Protein AF-A0A952RG81-F1 (afdb_monomer_lite)

Sequence (142 aa):
MRHLLVLSIALAALGTACYDAVPPPIAPDPPSENPLVVAPSQDENPETPKVVRRLVGEARAQMTKNRAMIVELPDARGRERASAEAREIEDELDALTGRIEDANSDNLDEVMSRLQLLDTRIDLMHDRLRAATLRSTAVAKE

Radius of gyration: 34.04 Å; chains: 1; bounding box: 43×81×85 Å

Foldseek 3Di:
DDDDDDDDDDDDDDDDDDDDDDDPPDDPDDPPPPPPCPPPPLPPPPCLLVVLVVLLVVLVVLLVVLLVLLVLFPDPVSSVVLVVLSVVLVVLSVVLVVQSVVDDPVSSVVSVVSSVVSSVVSVVSVVVSVVRNVVVVVVVVD

Structure (mmCIF, N/CA/C/O backbone):
data_AF-A0A952RG81-F1
#
_entry.id   AF-A0A952RG81-F1
#
loop_
_atom_site.group_PDB
_atom_site.id
_atom_site.type_symbol
_atom_site.label_atom_id
_atom_site.label_alt_id
_atom_site.label_comp_id
_atom_site.label_asym_id
_atom_site.label_entity_id
_atom_site.label_seq_id
_atom_site.pdbx_PDB_ins_code
_atom_site.Cartn_x
_atom_site.Cartn_y
_atom_site.Cartn_z
_atom_site.occupancy
_atom_site.B_iso_or_equiv
_atom_site.auth_seq_id
_atom_site.auth_comp_id
_atom_site.auth_asym_id
_atom_site.auth_atom_id
_atom_site.pdbx_PDB_model_num
ATOM 1 N N . MET A 1 1 ? 7.917 -71.439 38.347 1.00 37.06 1 MET A N 1
ATOM 2 C CA . MET A 1 1 ? 8.573 -72.109 39.493 1.00 37.06 1 MET A CA 1
ATOM 3 C C . MET A 1 1 ? 9.867 -71.350 39.747 1.00 37.06 1 MET A C 1
ATOM 5 O O . MET A 1 1 ? 10.683 -71.306 38.848 1.00 37.06 1 MET A O 1
ATOM 9 N N . ARG A 1 2 ? 9.864 -70.404 40.691 1.00 40.28 2 ARG A N 1
ATOM 10 C CA . ARG A 1 2 ? 10.217 -70.564 42.117 1.00 40.28 2 ARG A CA 1
ATOM 11 C C . ARG A 1 2 ? 11.730 -70.742 42.310 1.00 40.28 2 ARG A C 1
ATOM 13 O O . ARG A 1 2 ? 12.289 -71.652 41.715 1.00 40.28 2 ARG A O 1
ATOM 20 N N . HIS A 1 3 ? 12.261 -69.937 43.242 1.00 36.44 3 HIS A N 1
ATOM 21 C CA . HIS A 1 3 ? 13.575 -70.007 43.905 1.00 36.44 3 HIS A CA 1
ATOM 22 C C . HIS A 1 3 ? 14.680 -69.180 43.238 1.00 36.44 3 HIS A C 1
ATOM 24 O O . HIS A 1 3 ? 14.828 -69.233 42.031 1.00 36.44 3 HIS A O 1
ATOM 30 N N . LEU A 1 4 ? 15.503 -68.389 43.925 1.00 39.44 4 LEU A N 1
ATOM 31 C CA . LEU A 1 4 ? 15.792 -68.110 45.344 1.00 39.44 4 LEU A CA 1
ATOM 32 C C . LEU A 1 4 ? 16.692 -66.835 45.273 1.00 39.44 4 LEU A C 1
ATOM 34 O O . LEU A 1 4 ? 17.418 -66.681 44.298 1.00 39.44 4 LEU A O 1
ATOM 38 N N . LEU A 1 5 ? 16.520 -65.811 46.124 1.00 40.72 5 LEU A N 1
ATOM 39 C CA . LEU A 1 5 ? 17.305 -65.633 47.369 1.00 40.72 5 LEU A CA 1
ATOM 40 C C . LEU A 1 5 ? 18.791 -65.369 47.017 1.00 40.72 5 LEU A C 1
ATOM 42 O O . LEU A 1 5 ? 19.397 -66.180 46.342 1.00 40.72 5 LEU A O 1
ATOM 46 N N . VAL A 1 6 ? 19.515 -64.334 47.429 1.00 42.94 6 VAL A N 1
ATOM 47 C CA . VAL A 1 6 ? 19.423 -63.311 48.479 1.00 42.94 6 VAL A CA 1
ATOM 48 C C . VAL A 1 6 ? 20.792 -62.611 48.448 1.00 42.94 6 VAL A C 1
ATOM 50 O O . VAL A 1 6 ? 21.750 -63.265 48.052 1.00 42.94 6 VAL A O 1
ATOM 53 N N . LEU A 1 7 ? 20.888 -61.351 48.881 1.00 40.34 7 LEU A N 1
ATOM 54 C CA . LEU A 1 7 ? 22.050 -60.669 49.508 1.00 40.34 7 LEU A CA 1
ATOM 55 C C . LEU A 1 7 ? 21.935 -59.173 49.144 1.00 40.34 7 LEU A C 1
ATOM 57 O O . LEU A 1 7 ? 21.795 -58.847 47.978 1.00 40.34 7 LEU A O 1
ATOM 61 N N . SER A 1 8 ? 21.992 -58.185 50.028 1.00 40.41 8 SER A N 1
ATOM 62 C CA . SER A 1 8 ? 22.377 -58.167 51.433 1.00 40.41 8 SER A CA 1
ATOM 63 C C . SER A 1 8 ? 21.737 -56.940 52.065 1.00 40.41 8 SER A C 1
ATOM 65 O O . SER A 1 8 ? 21.738 -55.853 51.489 1.00 40.41 8 SER A O 1
ATOM 67 N N . ILE A 1 9 ? 21.202 -57.144 53.256 1.00 44.91 9 ILE A N 1
ATOM 68 C CA . ILE A 1 9 ? 20.689 -56.113 54.145 1.00 44.91 9 ILE A CA 1
ATOM 69 C C . ILE A 1 9 ? 21.861 -55.379 54.814 1.00 44.91 9 ILE A C 1
ATOM 71 O O . ILE A 1 9 ? 22.864 -55.995 55.161 1.00 44.91 9 ILE A O 1
ATOM 75 N N . ALA A 1 10 ? 21.610 -54.094 55.070 1.00 39.72 10 ALA A N 1
ATOM 76 C CA . ALA A 1 10 ? 22.187 -53.231 56.099 1.00 39.72 10 ALA A CA 1
ATOM 77 C C . ALA A 1 10 ? 23.578 -52.627 55.868 1.00 39.72 10 ALA A C 1
ATOM 79 O O . ALA A 1 10 ? 24.608 -53.251 56.091 1.00 39.72 10 ALA A O 1
ATOM 80 N N . LEU A 1 11 ? 23.569 -51.304 55.701 1.00 39.25 11 LEU A N 1
ATOM 81 C CA . LEU A 1 11 ? 24.192 -50.460 56.713 1.00 39.25 11 LEU A CA 1
ATOM 82 C C . LEU A 1 11 ? 23.211 -49.339 57.082 1.00 39.25 11 LEU A C 1
ATOM 84 O O . LEU A 1 11 ? 22.887 -48.482 56.264 1.00 39.25 11 LEU A O 1
ATOM 88 N N . ALA A 1 12 ? 22.684 -49.410 58.300 1.00 43.66 12 ALA A N 1
ATOM 89 C CA . ALA A 1 12 ? 21.945 -48.335 58.940 1.00 43.66 12 ALA A CA 1
ATOM 90 C C . ALA A 1 12 ? 22.859 -47.648 59.962 1.00 43.66 12 ALA A C 1
ATOM 92 O O . ALA A 1 12 ? 23.777 -48.282 60.482 1.00 43.66 12 ALA A O 1
ATOM 93 N N . ALA A 1 13 ? 22.492 -46.408 60.294 1.00 42.03 13 ALA A N 1
ATOM 94 C CA . ALA A 1 13 ? 23.083 -45.503 61.285 1.00 42.03 13 ALA A CA 1
ATOM 95 C C . ALA A 1 13 ? 24.182 -44.591 60.698 1.00 42.03 13 ALA A C 1
ATOM 97 O O . ALA A 1 13 ? 25.070 -45.049 59.998 1.00 42.03 13 ALA A O 1
ATOM 98 N N . LEU A 1 14 ? 24.200 -43.276 60.903 1.00 42.97 14 LEU A N 1
ATOM 99 C CA . LEU A 1 14 ? 23.464 -42.397 61.804 1.00 42.97 14 LEU A CA 1
ATOM 100 C C . LEU A 1 14 ? 23.155 -41.089 61.062 1.00 42.97 14 LEU A C 1
ATOM 102 O O . LEU A 1 14 ? 24.022 -40.530 60.397 1.00 42.97 14 LEU A O 1
ATOM 106 N N . GLY A 1 15 ? 21.946 -40.575 61.247 1.00 40.62 15 GLY A N 1
ATOM 107 C CA . GLY A 1 15 ? 21.537 -39.256 60.771 1.00 40.62 15 GLY A CA 1
ATOM 108 C C . GLY A 1 15 ? 20.250 -38.819 61.457 1.00 40.62 15 GLY A C 1
ATOM 109 O O . GLY A 1 15 ? 19.244 -38.569 60.807 1.00 40.62 15 GLY A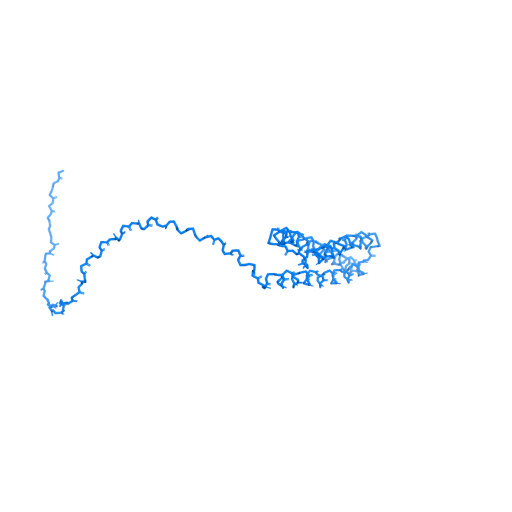 O 1
ATOM 110 N N . THR A 1 16 ? 20.248 -38.856 62.787 1.00 49.19 16 THR A N 1
ATOM 111 C CA . THR A 1 16 ? 19.179 -38.325 63.639 1.00 49.19 16 THR A CA 1
ATOM 112 C C . THR A 1 16 ? 19.283 -36.804 63.763 1.00 49.19 16 THR A C 1
ATOM 114 O O . THR A 1 16 ? 20.381 -36.300 63.987 1.00 49.19 16 THR A O 1
ATOM 117 N N . ALA A 1 17 ? 18.107 -36.158 63.751 1.00 44.75 17 ALA A N 1
ATOM 118 C CA . ALA A 1 17 ? 17.784 -34.724 63.864 1.00 44.75 17 ALA A CA 1
ATOM 119 C C . ALA A 1 17 ? 17.794 -33.984 62.506 1.00 44.75 17 ALA A C 1
ATOM 121 O O . ALA A 1 17 ? 18.826 -33.900 61.861 1.00 44.75 17 ALA A O 1
ATOM 122 N N . CYS A 1 18 ? 16.683 -33.472 61.965 1.00 45.78 18 CYS A N 1
ATOM 123 C CA . CYS A 1 18 ? 15.537 -32.836 62.615 1.00 45.78 18 CYS A CA 1
ATOM 124 C C . CYS A 1 18 ? 14.200 -33.286 62.000 1.00 45.78 18 CYS A C 1
ATOM 126 O O . CYS A 1 18 ? 13.989 -33.188 60.794 1.00 45.78 18 CYS A O 1
ATOM 128 N N . TYR A 1 19 ? 13.282 -33.734 62.852 1.00 49.53 19 TYR A N 1
ATOM 129 C CA . TYR A 1 19 ? 11.851 -33.610 62.597 1.00 49.53 19 TYR A CA 1
ATOM 130 C C . TYR A 1 19 ? 11.479 -32.176 62.977 1.00 49.53 19 TYR A C 1
ATOM 132 O O . TYR A 1 19 ? 11.645 -31.830 64.141 1.00 49.53 19 TYR A O 1
ATOM 140 N N . ASP A 1 20 ? 10.992 -31.366 62.039 1.00 43.12 20 ASP A N 1
ATOM 141 C CA . ASP A 1 20 ? 10.072 -30.285 62.394 1.00 43.12 20 ASP A CA 1
ATOM 142 C C . ASP A 1 20 ? 9.205 -29.865 61.195 1.00 43.12 20 ASP A C 1
ATOM 144 O O . ASP A 1 20 ? 9.699 -29.450 60.150 1.00 43.12 20 ASP A O 1
ATOM 148 N N . ALA A 1 21 ? 7.893 -30.022 61.393 1.00 47.00 21 ALA A N 1
ATOM 149 C CA . ALA A 1 21 ? 6.768 -29.417 60.677 1.00 47.00 21 ALA A CA 1
ATOM 150 C C . ALA A 1 21 ? 6.636 -29.616 59.148 1.00 47.00 21 ALA A C 1
ATOM 152 O O . ALA A 1 21 ? 6.814 -28.687 58.363 1.00 47.00 21 ALA A O 1
ATOM 153 N N . VAL A 1 22 ? 6.126 -30.780 58.723 1.00 55.41 22 VAL A N 1
ATOM 154 C CA . VAL A 1 22 ? 5.291 -30.831 57.506 1.00 55.41 22 VAL A CA 1
ATOM 155 C C . VAL A 1 22 ? 3.859 -30.472 57.933 1.00 55.41 22 VAL A C 1
ATOM 157 O O . VAL A 1 22 ? 3.308 -31.184 58.778 1.00 55.41 22 VAL A O 1
ATOM 160 N N . PRO A 1 23 ? 3.247 -29.380 57.432 1.00 61.50 23 PRO A N 1
ATOM 161 C CA . PRO A 1 23 ? 1.852 -29.075 57.735 1.00 61.50 23 PRO A CA 1
ATOM 162 C C . PRO A 1 23 ? 0.942 -30.197 57.205 1.00 61.50 23 PRO A C 1
ATOM 164 O O . PRO A 1 23 ? 1.292 -30.845 56.213 1.00 61.50 23 PRO A O 1
ATOM 167 N N . PRO A 1 24 ? -0.212 -30.463 57.846 1.00 67.44 24 PRO A N 1
ATOM 168 C CA . PRO A 1 24 ? -1.137 -31.475 57.356 1.00 67.44 24 PRO A CA 1
ATOM 169 C C . PRO A 1 24 ? -1.529 -31.169 55.901 1.00 67.44 24 PRO A C 1
ATOM 171 O O . PRO A 1 24 ? -1.616 -29.994 55.532 1.00 67.44 24 PRO A O 1
ATOM 174 N N . PRO A 1 25 ? -1.757 -32.200 55.066 1.00 60.88 25 PRO A N 1
ATOM 175 C CA . PRO A 1 25 ? -2.169 -32.000 53.687 1.00 60.88 25 PRO A CA 1
ATOM 176 C C . PRO A 1 25 ? -3.460 -31.182 53.673 1.00 60.88 25 PRO A C 1
ATOM 178 O O . PRO A 1 25 ? -4.484 -31.605 54.211 1.00 60.88 25 PRO A O 1
ATOM 181 N N . ILE A 1 26 ? -3.387 -29.991 53.084 1.00 64.19 26 ILE A N 1
ATOM 182 C CA . ILE A 1 26 ? -4.551 -29.155 52.816 1.00 64.19 26 ILE A CA 1
ATOM 183 C C . ILE A 1 26 ? -5.414 -29.962 51.847 1.00 64.19 26 ILE A C 1
ATOM 185 O O . ILE A 1 26 ? -4.962 -30.312 50.754 1.00 64.19 26 ILE A O 1
ATOM 189 N N . ALA A 1 27 ? -6.621 -30.333 52.277 1.00 62.25 27 ALA A N 1
ATOM 190 C CA . ALA A 1 27 ? -7.603 -30.908 51.372 1.00 62.25 27 ALA A CA 1
ATOM 191 C C . ALA A 1 27 ? -7.799 -29.916 50.214 1.00 62.25 27 ALA A C 1
ATOM 193 O O . ALA A 1 27 ? -7.919 -28.722 50.489 1.00 62.25 27 ALA A O 1
ATOM 194 N N . PRO A 1 28 ? -7.787 -30.358 48.944 1.00 63.25 28 PRO A N 1
ATOM 195 C CA . PRO A 1 28 ? -8.077 -29.454 47.843 1.00 63.25 28 PRO A CA 1
ATOM 196 C C . PRO A 1 28 ? -9.446 -28.827 48.101 1.00 63.25 28 PRO A C 1
ATOM 198 O O . PRO A 1 28 ? -10.412 -29.550 48.361 1.00 63.25 28 PRO A O 1
ATOM 201 N N . ASP A 1 29 ? -9.504 -27.495 48.084 1.00 59.59 29 ASP A N 1
ATOM 202 C CA . ASP A 1 29 ? -10.762 -26.772 48.224 1.00 59.59 29 ASP A CA 1
ATOM 203 C C . ASP A 1 29 ? -11.778 -27.321 47.210 1.00 59.59 29 ASP A C 1
ATOM 205 O O . ASP A 1 29 ? -11.394 -27.671 46.082 1.00 59.59 29 ASP A O 1
ATOM 209 N N . PRO A 1 30 ? -13.069 -27.433 47.580 1.00 64.31 30 PRO A N 1
ATOM 210 C CA . PRO A 1 30 ? -14.091 -27.797 46.614 1.00 64.31 30 PRO A CA 1
ATOM 211 C C . PRO A 1 30 ? -14.009 -26.818 45.437 1.00 64.31 30 PRO A C 1
ATOM 213 O O . PRO A 1 30 ? -13.766 -25.627 45.661 1.00 64.31 30 PRO A O 1
ATOM 216 N N . PRO A 1 31 ? -14.181 -27.288 44.189 1.00 59.34 31 PRO A N 1
ATOM 217 C CA . PRO A 1 31 ? -14.131 -26.408 43.035 1.00 59.34 31 PRO A CA 1
ATOM 218 C C . PRO A 1 31 ? -15.144 -25.286 43.256 1.00 59.34 31 PRO A C 1
ATOM 220 O O . PRO A 1 31 ? -16.345 -25.527 43.339 1.00 59.34 31 PRO A O 1
ATOM 223 N N . SER A 1 32 ? -14.638 -24.064 43.412 1.00 53.22 32 SER A N 1
ATOM 224 C CA . SER A 1 32 ? -15.452 -22.857 43.435 1.00 53.22 32 SER A CA 1
ATOM 225 C C . SER A 1 32 ? -16.263 -22.840 42.141 1.00 53.22 32 SER A C 1
ATOM 227 O O . SER A 1 32 ? -15.704 -22.600 41.072 1.00 53.22 32 SER A O 1
ATOM 229 N N . GLU A 1 33 ? -17.572 -23.083 42.234 1.00 54.75 33 GLU A N 1
ATOM 230 C CA . GLU A 1 33 ? -18.564 -22.930 41.157 1.00 54.75 33 GLU A CA 1
ATOM 231 C C . GLU A 1 33 ? -18.786 -21.453 40.787 1.00 54.75 33 GLU A C 1
ATOM 233 O O . GLU A 1 33 ? -19.897 -21.008 40.521 1.00 54.75 33 GLU A O 1
ATOM 238 N N . ASN A 1 34 ? -17.720 -20.664 40.752 1.00 58.56 34 ASN A N 1
ATOM 239 C CA . ASN A 1 34 ? -17.750 -19.380 40.090 1.00 58.56 34 ASN A CA 1
ATOM 240 C C . ASN A 1 34 ? -17.080 -19.594 38.741 1.00 58.56 34 ASN A C 1
ATOM 242 O O . ASN A 1 34 ? -15.851 -19.726 38.701 1.00 58.56 34 ASN A O 1
ATOM 246 N N . PRO A 1 35 ? -17.842 -19.676 37.635 1.00 55.53 35 PRO A N 1
ATOM 247 C CA . PRO A 1 35 ? -17.216 -19.591 36.337 1.00 55.53 35 PRO A CA 1
ATOM 248 C C . PRO A 1 35 ? -16.417 -18.288 36.336 1.00 55.53 35 PRO A C 1
ATOM 250 O O . PRO A 1 35 ? -16.963 -17.217 36.609 1.00 55.53 35 PRO A O 1
ATOM 253 N N . LEU A 1 36 ? -15.116 -18.384 36.055 1.00 54.56 36 LEU A N 1
ATOM 254 C CA . LEU A 1 36 ? -14.320 -17.266 35.563 1.00 54.56 36 LEU A CA 1
ATOM 255 C C . LEU A 1 36 ? -14.921 -16.861 34.210 1.00 54.56 36 LEU A C 1
ATOM 257 O O . LEU A 1 36 ? -14.339 -17.070 33.151 1.00 54.56 36 LEU A O 1
ATOM 261 N N . VAL A 1 37 ? -16.120 -16.281 34.243 1.00 52.62 37 VAL A N 1
ATOM 262 C CA . VAL A 1 37 ? -16.579 -15.355 33.227 1.00 52.62 37 VAL A CA 1
ATOM 263 C C . VAL A 1 37 ? -15.736 -14.116 33.474 1.00 52.62 37 VAL A C 1
ATOM 265 O O . VAL A 1 37 ? -16.167 -13.140 34.082 1.00 52.62 37 VAL A O 1
ATOM 268 N N . VAL A 1 38 ? -14.479 -14.181 33.034 1.00 54.06 38 VAL A N 1
ATOM 269 C CA . VAL A 1 38 ? -13.783 -12.979 32.608 1.00 54.06 38 VAL A CA 1
ATOM 270 C C . VAL A 1 38 ? -14.584 -12.536 31.394 1.00 54.06 38 VAL A C 1
ATOM 272 O O . VAL A 1 38 ? -14.329 -12.966 30.271 1.00 54.06 38 VAL A O 1
ATOM 275 N N . ALA A 1 39 ? -15.649 -11.770 31.638 1.00 52.06 39 ALA A N 1
ATOM 276 C CA . ALA A 1 39 ? -16.233 -10.970 30.584 1.00 52.06 39 ALA A CA 1
ATOM 277 C C . ALA A 1 39 ? -15.050 -10.203 29.980 1.00 52.06 39 ALA A C 1
ATOM 279 O O . ALA A 1 39 ? -14.272 -9.638 30.761 1.00 52.06 39 ALA A O 1
ATOM 280 N N . PRO A 1 40 ? -14.831 -10.240 28.653 1.00 54.16 40 PRO A N 1
ATOM 281 C CA . PRO A 1 40 ? -13.830 -9.370 28.069 1.00 54.16 40 PRO A CA 1
ATOM 282 C C . PRO A 1 40 ? -14.186 -7.971 28.556 1.00 54.16 40 PRO A C 1
ATOM 284 O O . PRO A 1 40 ? -15.315 -7.516 28.359 1.00 54.16 40 PRO A O 1
ATOM 287 N N . SER A 1 41 ? -13.276 -7.347 29.300 1.00 53.03 41 SER A N 1
ATOM 288 C CA . SER A 1 41 ? -13.414 -5.955 29.681 1.00 53.03 41 SER A CA 1
ATOM 289 C C . SER A 1 41 ? -13.543 -5.198 28.368 1.00 53.03 41 SER A C 1
ATOM 291 O O . SER A 1 41 ? -12.549 -5.021 27.665 1.00 53.03 41 SER A O 1
ATOM 293 N N . GLN A 1 42 ? -14.768 -4.803 28.015 1.00 55.28 42 GLN A N 1
ATOM 294 C CA . GLN A 1 42 ? -15.080 -3.888 26.916 1.00 55.28 42 GLN A CA 1
ATOM 295 C C . GLN A 1 42 ? -14.599 -2.469 27.258 1.00 55.28 42 GLN A C 1
ATOM 297 O O . GLN A 1 42 ? -15.233 -1.483 26.898 1.00 55.28 42 GLN A O 1
ATOM 302 N N . ASP A 1 43 ? -13.488 -2.362 27.986 1.00 48.19 43 ASP A N 1
ATOM 303 C CA . ASP A 1 43 ? -12.772 -1.116 28.117 1.00 48.19 43 ASP A CA 1
ATOM 304 C C . ASP A 1 43 ? -12.143 -0.881 26.754 1.00 48.19 43 ASP A C 1
ATOM 306 O O . ASP A 1 43 ? -11.118 -1.470 26.399 1.00 48.19 43 ASP A O 1
ATOM 310 N N . GLU A 1 44 ? -12.836 -0.064 25.966 1.00 56.72 44 GLU A N 1
ATOM 311 C CA . GLU A 1 44 ? -12.322 0.638 24.805 1.00 56.72 44 GLU A CA 1
ATOM 312 C C . GLU A 1 44 ? -10.954 1.206 25.181 1.00 56.72 44 GLU A C 1
ATOM 314 O O . GLU A 1 44 ? -10.839 2.269 25.788 1.00 56.72 44 GLU A O 1
ATOM 319 N N . ASN A 1 45 ? -9.896 0.443 24.904 1.00 59.31 45 ASN A N 1
ATOM 320 C CA . ASN A 1 45 ? -8.554 0.858 25.249 1.00 59.3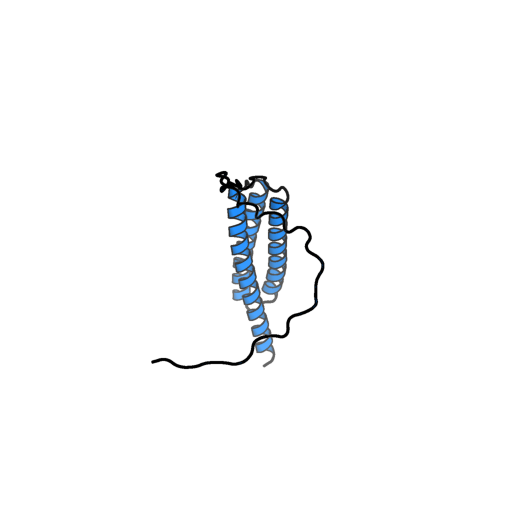1 45 ASN A CA 1
ATOM 321 C C . ASN A 1 45 ? -8.285 2.149 24.460 1.00 59.31 45 ASN A C 1
ATOM 323 O O . ASN A 1 45 ? -8.241 2.101 23.224 1.00 59.31 45 ASN A O 1
ATOM 327 N N . PRO A 1 46 ? -8.099 3.302 25.129 1.00 61.09 46 PRO A N 1
ATOM 328 C CA . PRO A 1 46 ? -7.951 4.588 24.450 1.00 61.09 46 PRO A CA 1
ATOM 329 C C . PRO A 1 46 ? -6.695 4.638 23.563 1.00 61.09 46 PRO A C 1
ATOM 331 O O . PRO A 1 46 ? -6.540 5.538 22.732 1.00 61.09 46 PRO A O 1
ATOM 334 N N . GLU A 1 47 ? -5.792 3.664 23.712 1.00 70.75 47 GLU A N 1
ATOM 335 C CA . GLU A 1 47 ? -4.606 3.495 22.879 1.00 70.75 47 GLU A CA 1
ATOM 336 C C . GLU A 1 47 ? -4.894 2.782 21.551 1.00 70.75 47 GLU A C 1
ATOM 338 O O . GLU A 1 47 ? -4.157 2.994 20.585 1.00 70.75 47 GLU A O 1
ATOM 343 N N . THR A 1 48 ? -5.970 1.997 21.439 1.00 70.44 48 THR A N 1
ATOM 344 C CA . THR A 1 48 ? -6.269 1.214 20.231 1.00 70.44 48 THR A CA 1
ATOM 345 C C . THR A 1 48 ? -6.410 2.102 18.986 1.00 70.44 48 THR A C 1
ATOM 347 O O . THR A 1 48 ? -5.671 1.875 18.024 1.00 70.44 48 THR A O 1
ATOM 350 N N . PRO A 1 49 ? -7.193 3.202 18.989 1.00 80.25 49 PRO A N 1
ATOM 351 C CA . PRO A 1 49 ? -7.254 4.111 17.840 1.00 80.25 49 PRO A CA 1
ATOM 352 C C . PRO A 1 49 ? -5.905 4.768 17.500 1.00 80.25 49 PRO A C 1
ATOM 354 O O . PRO A 1 49 ? -5.644 5.115 16.349 1.00 80.25 49 PRO A O 1
ATOM 357 N N . LYS A 1 50 ? -5.005 4.961 18.477 1.00 85.12 50 LYS A N 1
ATOM 358 C CA . LYS A 1 50 ? -3.653 5.494 18.215 1.00 85.12 50 LYS A CA 1
ATOM 359 C C . LYS A 1 50 ? -2.776 4.472 17.498 1.00 85.12 50 LYS A C 1
ATOM 361 O O . LYS A 1 50 ? -2.069 4.849 16.565 1.00 85.12 50 LYS A O 1
ATOM 366 N N . VAL A 1 51 ? -2.840 3.203 17.901 1.00 88.56 51 VAL A N 1
ATOM 367 C CA . VAL A 1 51 ? -2.099 2.116 17.248 1.00 88.56 51 VAL A CA 1
ATOM 368 C C . VAL A 1 51 ? -2.565 1.947 15.805 1.00 88.56 51 VAL A C 1
ATOM 370 O O . VAL A 1 51 ? -1.725 1.932 14.909 1.00 88.56 51 VAL A O 1
ATOM 373 N N . VAL A 1 52 ? -3.877 1.921 15.549 1.00 88.94 52 VAL A N 1
ATOM 374 C CA . VAL A 1 52 ? -4.388 1.792 14.173 1.00 88.94 52 VAL A CA 1
ATOM 375 C C . VAL A 1 52 ? -3.944 2.971 13.301 1.00 88.94 52 VAL A C 1
ATOM 377 O O . VAL A 1 52 ? -3.435 2.763 12.201 1.00 88.94 52 VAL A O 1
ATOM 380 N N . ARG A 1 53 ? -4.024 4.212 13.807 1.00 89.56 53 ARG A N 1
ATOM 381 C CA . ARG A 1 53 ? -3.503 5.398 13.094 1.00 89.56 53 ARG A CA 1
ATOM 382 C C . ARG A 1 53 ? -2.021 5.276 12.763 1.00 89.56 53 ARG A C 1
ATOM 384 O O . ARG A 1 53 ? -1.602 5.649 11.669 1.00 89.56 53 ARG A O 1
ATOM 391 N N . ARG A 1 54 ? -1.225 4.757 13.700 1.00 92.44 54 ARG A N 1
ATOM 392 C CA . ARG A 1 54 ? 0.199 4.514 13.474 1.00 92.44 54 ARG A CA 1
ATOM 393 C C . ARG A 1 54 ? 0.415 3.501 12.350 1.00 92.44 54 ARG A C 1
ATOM 395 O O . ARG A 1 54 ? 1.206 3.788 11.459 1.00 92.44 54 ARG A O 1
ATOM 402 N N . LEU A 1 55 ? -0.295 2.374 12.364 1.00 94.06 55 LEU A N 1
ATOM 403 C CA . LEU A 1 55 ? -0.176 1.336 11.335 1.00 94.06 55 LEU A CA 1
ATOM 404 C C . LEU A 1 55 ? -0.575 1.858 9.945 1.00 94.06 55 LEU A C 1
ATOM 406 O O . LEU A 1 55 ? 0.135 1.627 8.971 1.00 94.06 55 LEU A O 1
ATOM 410 N N . VAL A 1 56 ? -1.647 2.651 9.849 1.00 93.56 56 VAL A N 1
ATOM 411 C CA . VAL A 1 56 ? -2.007 3.340 8.595 1.00 93.56 56 VAL A CA 1
ATOM 412 C C . VAL A 1 56 ? -0.895 4.297 8.147 1.00 93.56 56 VAL A C 1
ATOM 414 O O . VAL A 1 56 ? -0.567 4.365 6.961 1.00 93.56 56 VAL A O 1
ATOM 417 N N . GLY A 1 57 ? -0.275 5.020 9.084 1.00 93.12 57 GLY A N 1
ATOM 418 C CA . GLY A 1 57 ? 0.883 5.872 8.806 1.00 93.12 57 GLY A CA 1
ATOM 419 C C . GLY A 1 57 ? 2.089 5.095 8.266 1.00 93.12 57 GLY A C 1
ATOM 420 O O . GLY A 1 57 ? 2.735 5.544 7.318 1.00 93.12 57 GLY A O 1
ATOM 421 N N . GLU A 1 58 ? 2.369 3.917 8.823 1.00 95.81 58 GLU A N 1
ATOM 422 C CA . GLU A 1 58 ? 3.430 3.014 8.362 1.00 95.81 58 GLU A CA 1
ATOM 423 C C . GLU A 1 58 ? 3.136 2.489 6.943 1.00 95.81 58 GLU A C 1
ATOM 425 O O . GLU A 1 58 ? 3.994 2.609 6.061 1.00 95.81 58 GLU A O 1
ATOM 430 N N . ALA A 1 59 ? 1.902 2.050 6.674 1.00 95.31 59 ALA A N 1
ATOM 431 C CA . ALA A 1 59 ? 1.460 1.623 5.344 1.00 95.31 59 ALA A CA 1
ATOM 432 C C . ALA A 1 59 ? 1.603 2.744 4.293 1.00 95.31 59 ALA A C 1
ATOM 434 O O . ALA A 1 59 ? 2.133 2.529 3.198 1.00 95.31 59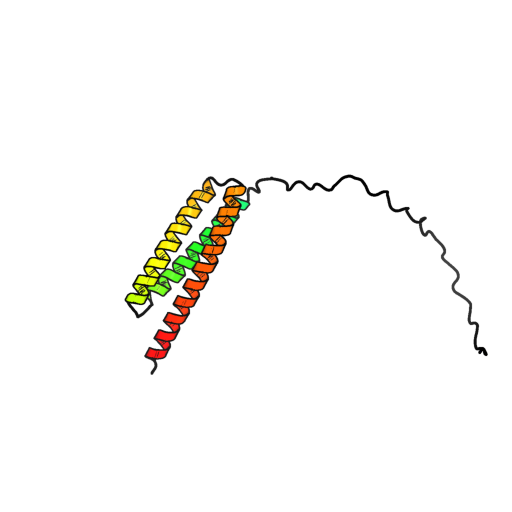 ALA A O 1
ATOM 435 N N . ARG A 1 60 ? 1.224 3.984 4.635 1.00 95.88 60 ARG A N 1
ATOM 436 C CA . ARG A 1 60 ? 1.417 5.163 3.764 1.00 95.88 60 ARG A CA 1
ATOM 437 C C . ARG A 1 60 ? 2.893 5.469 3.501 1.00 95.88 60 ARG A C 1
ATOM 439 O O . ARG A 1 60 ? 3.275 5.812 2.376 1.00 95.88 60 ARG A O 1
ATOM 446 N N . ALA A 1 61 ? 3.748 5.330 4.512 1.00 96.00 61 ALA A N 1
ATOM 447 C CA . ALA A 1 61 ? 5.187 5.505 4.342 1.00 96.00 61 ALA A CA 1
ATOM 448 C C . ALA A 1 61 ? 5.769 4.452 3.382 1.00 96.00 61 ALA A C 1
ATOM 450 O O . ALA A 1 61 ? 6.631 4.769 2.559 1.00 96.00 61 ALA A O 1
ATOM 451 N N . GLN A 1 62 ? 5.278 3.213 3.435 1.00 96.50 62 GLN A N 1
ATOM 452 C CA . GLN A 1 62 ? 5.670 2.163 2.498 1.00 96.50 62 GLN A CA 1
ATOM 453 C C . GLN A 1 62 ? 5.154 2.423 1.079 1.00 96.50 62 GLN A C 1
ATOM 455 O O . GLN A 1 62 ? 5.917 2.296 0.121 1.00 96.50 62 GLN A O 1
ATOM 460 N N . MET A 1 63 ? 3.919 2.905 0.933 1.00 97.44 63 MET A N 1
ATOM 461 C CA . MET A 1 63 ? 3.378 3.342 -0.358 1.00 97.44 63 MET A CA 1
ATOM 462 C C . MET A 1 63 ? 4.197 4.463 -0.997 1.00 97.44 63 MET A C 1
ATOM 464 O O . MET A 1 63 ? 4.472 4.423 -2.196 1.00 97.44 63 MET A O 1
ATOM 468 N N . THR A 1 64 ? 4.691 5.406 -0.194 1.00 96.75 64 THR A N 1
ATOM 469 C CA . THR A 1 64 ? 5.596 6.464 -0.672 1.00 96.75 64 THR A CA 1
ATOM 470 C C . THR A 1 64 ? 6.882 5.877 -1.268 1.00 96.75 64 THR A C 1
ATOM 472 O O . THR A 1 64 ? 7.322 6.299 -2.339 1.00 96.75 64 THR A O 1
ATOM 475 N N . LYS A 1 65 ? 7.465 4.857 -0.623 1.00 95.25 65 LYS A N 1
ATOM 476 C CA . LYS A 1 65 ? 8.639 4.141 -1.156 1.00 95.25 65 LYS A CA 1
ATOM 477 C C . LYS A 1 65 ? 8.299 3.404 -2.452 1.00 95.25 65 LYS A C 1
ATOM 479 O O . LYS A 1 65 ? 9.053 3.489 -3.419 1.00 95.25 65 LYS A O 1
ATOM 484 N N . ASN A 1 66 ? 7.154 2.727 -2.496 1.00 96.06 66 ASN A N 1
ATOM 485 C CA . ASN A 1 66 ? 6.705 2.009 -3.686 1.00 96.06 66 ASN A CA 1
ATOM 486 C C . ASN A 1 66 ? 6.468 2.959 -4.870 1.00 96.06 66 ASN A C 1
ATOM 488 O O . ASN A 1 66 ? 6.888 2.652 -5.983 1.00 96.06 66 ASN A O 1
ATOM 492 N N . ARG A 1 67 ? 5.899 4.149 -4.644 1.00 95.81 67 ARG A N 1
ATOM 493 C CA . ARG A 1 67 ? 5.763 5.188 -5.679 1.00 95.81 67 ARG A CA 1
ATOM 494 C C . ARG A 1 67 ? 7.099 5.611 -6.271 1.00 95.81 67 ARG A C 1
ATOM 496 O O . ARG A 1 67 ? 7.197 5.733 -7.489 1.00 95.81 67 ARG A O 1
ATOM 503 N N . ALA A 1 68 ? 8.121 5.798 -5.438 1.00 94.69 68 ALA A N 1
ATOM 504 C CA . ALA A 1 68 ? 9.460 6.092 -5.937 1.00 94.69 68 ALA A CA 1
ATOM 505 C C . ALA A 1 68 ? 9.961 4.961 -6.853 1.00 94.69 68 ALA A C 1
ATOM 507 O O . ALA A 1 68 ? 10.419 5.226 -7.958 1.00 94.69 68 ALA A O 1
ATOM 508 N N . MET A 1 69 ? 9.769 3.697 -6.463 1.00 94.38 69 MET A N 1
ATOM 509 C CA . MET A 1 69 ? 10.160 2.543 -7.287 1.00 94.38 69 MET A CA 1
ATOM 510 C C . MET A 1 69 ? 9.380 2.439 -8.604 1.00 94.38 69 MET A C 1
ATOM 512 O O . MET A 1 69 ? 9.942 1.998 -9.603 1.00 94.38 69 MET A O 1
ATOM 516 N N . ILE A 1 70 ? 8.106 2.847 -8.628 1.00 96.00 70 ILE A N 1
ATOM 517 C CA . ILE A 1 70 ? 7.294 2.880 -9.853 1.00 96.00 70 ILE A CA 1
ATOM 518 C C . ILE A 1 70 ? 7.907 3.837 -10.877 1.00 96.00 70 ILE A C 1
ATOM 520 O O . ILE A 1 70 ? 7.988 3.487 -12.052 1.00 96.00 70 ILE A O 1
ATOM 524 N N . VAL A 1 71 ? 8.358 5.021 -10.453 1.00 93.62 71 VAL A N 1
ATOM 525 C CA . VAL A 1 71 ? 8.978 6.009 -11.354 1.00 93.62 71 VAL A CA 1
ATOM 526 C C . VAL A 1 71 ? 10.247 5.449 -12.007 1.00 93.62 71 VAL A C 1
ATOM 528 O O . VAL A 1 71 ? 10.469 5.682 -13.193 1.00 93.62 71 VAL A O 1
ATOM 531 N N . GLU A 1 72 ? 11.010 4.639 -11.271 1.00 91.81 72 GLU A N 1
ATOM 532 C CA . GLU A 1 72 ? 12.255 4.012 -11.736 1.00 91.81 72 GLU A CA 1
ATOM 533 C C . GLU A 1 72 ? 12.049 2.806 -12.673 1.00 91.81 72 GLU A C 1
ATOM 535 O O . GLU A 1 72 ? 13.017 2.255 -13.204 1.00 91.81 72 GLU A O 1
ATOM 540 N N . LEU A 1 73 ? 10.813 2.342 -12.894 1.00 91.75 73 LEU A N 1
ATOM 541 C CA . LEU A 1 73 ? 10.581 1.231 -13.819 1.00 91.75 73 LEU A CA 1
ATOM 542 C C . LEU A 1 73 ? 10.855 1.666 -15.270 1.00 91.75 73 LEU A C 1
ATOM 544 O O . LEU A 1 73 ? 10.331 2.692 -15.705 1.00 91.75 73 LEU A O 1
ATOM 548 N N . PRO A 1 74 ? 11.562 0.860 -16.081 1.00 88.06 74 PRO A N 1
ATOM 549 C CA . PRO A 1 74 ? 11.867 1.200 -17.477 1.00 88.06 74 PRO A CA 1
ATOM 550 C C . PRO A 1 74 ? 10.633 1.126 -18.394 1.00 88.06 74 PRO A C 1
ATOM 552 O O . PRO A 1 74 ? 10.455 1.958 -19.286 1.00 88.06 74 PRO A O 1
ATOM 555 N N . ASP A 1 75 ? 9.759 0.141 -18.168 1.00 90.88 75 ASP A N 1
ATOM 556 C CA . ASP A 1 75 ? 8.607 -0.160 -19.017 1.00 90.88 75 ASP A CA 1
ATOM 557 C C . ASP A 1 75 ? 7.435 0.783 -18.717 1.00 90.88 75 ASP A C 1
ATOM 559 O O . ASP A 1 75 ? 6.885 0.780 -17.615 1.00 90.88 75 ASP A O 1
ATOM 563 N N . ALA A 1 76 ? 7.013 1.555 -19.721 1.00 92.50 76 ALA A N 1
ATOM 564 C CA . ALA A 1 76 ? 5.913 2.509 -19.603 1.00 92.50 76 ALA A CA 1
ATOM 565 C C . ALA A 1 76 ? 4.574 1.842 -19.252 1.00 92.50 76 ALA A C 1
ATOM 567 O O . ALA A 1 76 ? 3.823 2.378 -18.439 1.00 92.50 76 ALA A O 1
ATOM 568 N N . ARG A 1 77 ? 4.292 0.656 -19.807 1.00 92.88 77 ARG A N 1
ATOM 569 C CA . ARG A 1 77 ? 3.053 -0.079 -19.500 1.00 92.88 77 ARG A CA 1
ATOM 570 C C . ARG A 1 77 ? 3.085 -0.660 -18.090 1.00 92.88 77 ARG A C 1
ATOM 572 O O . ARG A 1 77 ? 2.066 -0.694 -17.404 1.00 92.88 77 ARG A O 1
ATOM 579 N N . GLY A 1 78 ? 4.249 -1.128 -17.644 1.00 92.50 78 GLY A N 1
ATOM 580 C CA . GLY A 1 78 ? 4.501 -1.523 -16.261 1.00 92.50 78 GLY A CA 1
ATOM 581 C C . GLY A 1 78 ? 4.285 -0.367 -15.285 1.00 92.50 78 GLY A C 1
ATOM 582 O O . GLY A 1 78 ? 3.574 -0.546 -14.298 1.00 92.50 78 GLY A O 1
ATOM 583 N N . ARG A 1 79 ? 4.812 0.826 -15.599 1.00 95.62 79 ARG A N 1
ATOM 584 C CA . ARG A 1 79 ? 4.599 2.049 -14.807 1.00 95.62 79 ARG A CA 1
ATOM 585 C C . ARG A 1 79 ? 3.133 2.418 -14.680 1.00 95.62 79 ARG A C 1
ATOM 587 O O . ARG A 1 79 ? 2.682 2.704 -13.577 1.00 95.62 79 ARG A O 1
ATOM 594 N N . GLU A 1 80 ? 2.397 2.416 -15.786 1.00 96.38 80 GLU A N 1
ATOM 595 C CA . GLU A 1 80 ? 0.976 2.765 -15.793 1.00 96.38 80 GLU A CA 1
ATOM 596 C C . GLU A 1 80 ? 0.159 1.809 -14.919 1.00 96.38 80 GLU A C 1
ATOM 598 O O . GLU A 1 80 ? -0.573 2.259 -14.039 1.00 96.38 80 GLU A O 1
ATOM 603 N N . ARG A 1 81 ? 0.353 0.493 -15.085 1.00 95.19 81 ARG A N 1
ATOM 604 C CA . ARG A 1 81 ? -0.335 -0.519 -14.270 1.00 95.19 81 ARG A CA 1
ATOM 605 C C . ARG A 1 81 ? 0.005 -0.401 -12.788 1.00 95.19 81 ARG A C 1
ATOM 607 O O . ARG A 1 81 ? -0.901 -0.412 -11.963 1.00 95.19 81 ARG A O 1
ATOM 614 N N . ALA A 1 82 ? 1.285 -0.252 -12.453 1.00 96.06 82 ALA A N 1
ATOM 615 C CA . ALA A 1 82 ? 1.700 -0.105 -11.062 1.00 96.06 82 ALA A CA 1
ATOM 616 C C . ALA A 1 82 ? 1.202 1.215 -10.449 1.00 96.06 82 ALA A C 1
ATOM 618 O O . ALA A 1 82 ? 0.842 1.251 -9.279 1.00 96.06 82 ALA A O 1
ATOM 619 N N . SER A 1 83 ? 1.118 2.289 -11.240 1.00 97.31 83 SER A N 1
ATOM 620 C CA . SER A 1 83 ? 0.539 3.564 -10.798 1.00 97.31 83 SER A CA 1
ATOM 621 C C . SER A 1 83 ? -0.964 3.458 -10.543 1.00 97.31 83 SER A C 1
ATOM 623 O O . SER A 1 83 ? -1.461 4.093 -9.619 1.00 97.31 83 SER A O 1
ATOM 625 N N . ALA A 1 84 ? -1.691 2.684 -11.354 1.00 97.19 84 ALA A N 1
ATOM 626 C CA . ALA A 1 84 ? -3.111 2.422 -11.139 1.00 97.19 84 ALA A CA 1
ATOM 627 C C . ALA A 1 84 ? -3.336 1.614 -9.852 1.00 97.19 84 ALA A C 1
ATOM 629 O O . ALA A 1 84 ? -4.099 2.049 -8.997 1.00 97.19 84 ALA A O 1
ATOM 630 N N . GLU A 1 85 ? -2.597 0.514 -9.666 1.00 96.88 85 GLU A N 1
ATOM 631 C CA . GLU A 1 85 ? -2.660 -0.296 -8.440 1.00 96.88 85 GLU A CA 1
ATOM 632 C C . GLU A 1 85 ? -2.287 0.528 -7.196 1.00 96.88 85 GLU A C 1
ATOM 634 O O . GLU A 1 85 ? -2.950 0.427 -6.166 1.00 96.88 85 GLU A O 1
ATOM 639 N N . ALA A 1 86 ? -1.276 1.397 -7.295 1.00 96.69 86 ALA A N 1
ATOM 640 C CA . ALA A 1 86 ? -0.886 2.265 -6.191 1.00 96.69 86 ALA A CA 1
ATOM 641 C C . ALA A 1 86 ? -1.974 3.279 -5.808 1.00 96.69 86 ALA A C 1
ATOM 643 O O . ALA A 1 86 ? -2.175 3.518 -4.621 1.00 96.69 86 ALA A O 1
ATOM 644 N N . ARG A 1 87 ? -2.687 3.848 -6.790 1.00 97.38 87 ARG A N 1
ATOM 645 C CA . ARG A 1 87 ? -3.816 4.757 -6.531 1.00 97.38 87 ARG A CA 1
ATOM 646 C C . ARG A 1 87 ? -4.964 4.043 -5.832 1.00 97.38 87 ARG A C 1
ATOM 648 O O . ARG A 1 87 ? -5.464 4.560 -4.849 1.00 97.38 87 ARG A O 1
ATOM 655 N N . GLU A 1 88 ? -5.319 2.840 -6.281 1.00 97.19 88 GLU A N 1
ATOM 656 C CA . GLU A 1 88 ? -6.365 2.045 -5.624 1.00 97.19 88 GLU A CA 1
ATOM 657 C C . GLU A 1 88 ? -6.028 1.771 -4.152 1.00 97.19 88 GLU A C 1
ATOM 659 O O . GLU A 1 88 ? -6.881 1.912 -3.282 1.00 97.19 88 GLU A O 1
ATOM 664 N N . ILE A 1 89 ? -4.774 1.412 -3.856 1.00 96.62 89 ILE A N 1
ATOM 665 C CA . ILE A 1 89 ? -4.330 1.180 -2.475 1.00 96.62 89 ILE A CA 1
ATOM 666 C C . ILE A 1 89 ? -4.386 2.473 -1.648 1.00 96.62 89 ILE A C 1
ATOM 668 O O . ILE A 1 89 ? -4.787 2.436 -0.487 1.00 96.62 89 ILE A O 1
ATOM 672 N N . GLU A 1 90 ? -3.985 3.610 -2.217 1.00 96.06 90 GLU A N 1
ATOM 673 C CA . GLU A 1 90 ? -4.052 4.913 -1.541 1.00 96.06 90 GLU A CA 1
ATOM 674 C C . GLU A 1 90 ? -5.494 5.329 -1.239 1.00 96.06 90 GLU A C 1
ATOM 676 O O . GLU A 1 90 ? -5.781 5.704 -0.104 1.00 96.06 90 GLU A O 1
ATOM 681 N N . ASP A 1 91 ? -6.404 5.167 -2.201 1.00 96.31 91 ASP A N 1
ATOM 682 C CA . ASP A 1 91 ? -7.830 5.446 -2.021 1.00 96.31 91 ASP A CA 1
ATOM 683 C C . ASP A 1 91 ? -8.424 4.581 -0.889 1.00 96.31 91 ASP A C 1
ATOM 685 O O . ASP A 1 91 ? -9.202 5.061 -0.060 1.00 96.31 91 ASP A O 1
ATOM 689 N N . GLU A 1 92 ? -8.021 3.308 -0.796 1.00 95.31 92 GLU A N 1
ATOM 690 C CA . GLU A 1 92 ? -8.437 2.418 0.292 1.00 95.31 92 GLU A CA 1
ATOM 691 C C . GLU A 1 92 ? -7.851 2.823 1.659 1.00 95.31 92 GLU A C 1
ATOM 693 O O . GLU A 1 92 ? -8.557 2.767 2.671 1.00 95.31 92 GLU A O 1
ATOM 698 N N . LEU A 1 93 ? -6.586 3.258 1.718 1.00 94.69 93 LEU A N 1
ATOM 699 C CA . LEU A 1 93 ? -5.964 3.765 2.951 1.00 94.69 93 LEU A CA 1
ATOM 700 C C . LEU A 1 93 ? -6.621 5.069 3.431 1.00 94.69 93 LEU A C 1
ATOM 702 O O . LEU A 1 93 ? -6.782 5.283 4.638 1.00 94.69 93 LEU A O 1
ATOM 706 N N . ASP A 1 94 ? -7.021 5.935 2.502 1.00 92.69 94 ASP A N 1
ATOM 707 C CA . ASP A 1 94 ? -7.744 7.170 2.798 1.00 92.69 94 ASP A CA 1
ATOM 708 C C . ASP A 1 94 ? -9.141 6.869 3.350 1.00 92.69 94 ASP A C 1
ATOM 710 O O . ASP A 1 94 ? -9.534 7.430 4.378 1.00 92.69 94 ASP A O 1
ATOM 714 N N . ALA A 1 95 ? -9.848 5.905 2.752 1.00 91.56 95 ALA A N 1
ATOM 715 C CA . ALA A 1 95 ? -11.134 5.435 3.257 1.00 91.56 95 ALA A CA 1
ATOM 716 C C . ALA A 1 95 ? -11.024 4.850 4.678 1.00 91.56 95 ALA A C 1
ATOM 718 O O . ALA A 1 95 ? -11.864 5.140 5.531 1.00 91.56 95 ALA A O 1
ATOM 719 N N . LEU A 1 96 ? -9.976 4.068 4.970 1.00 90.50 96 LEU A N 1
ATOM 720 C CA . LEU A 1 96 ? -9.739 3.550 6.322 1.00 90.50 96 LEU A CA 1
ATOM 721 C C . LEU A 1 96 ? -9.433 4.656 7.330 1.00 90.50 96 LEU A C 1
ATOM 723 O O . LEU A 1 96 ? -9.901 4.583 8.463 1.00 90.50 96 LEU A O 1
ATOM 727 N N . THR A 1 97 ? -8.694 5.691 6.926 1.00 87.88 97 THR A N 1
ATOM 728 C CA . THR A 1 97 ? -8.376 6.823 7.808 1.00 87.88 97 THR A CA 1
ATOM 729 C C . THR A 1 97 ? -9.649 7.507 8.303 1.00 87.88 97 THR A C 1
ATOM 731 O O . THR A 1 97 ? -9.787 7.713 9.506 1.00 87.88 97 THR A O 1
ATOM 734 N N . GLY A 1 98 ? -10.605 7.772 7.405 1.00 84.81 98 GLY A N 1
ATOM 735 C CA . GLY A 1 98 ? -11.893 8.362 7.784 1.00 84.81 98 GLY A CA 1
ATOM 736 C C . GLY A 1 98 ? -12.716 7.466 8.714 1.00 84.81 98 GLY A C 1
ATOM 737 O O . GLY A 1 98 ? -13.380 7.956 9.618 1.00 84.81 98 GLY A O 1
ATOM 738 N N . ARG A 1 99 ? -12.628 6.138 8.556 1.00 85.94 99 ARG A N 1
ATOM 739 C CA . ARG A 1 99 ? -13.348 5.185 9.419 1.00 85.94 99 ARG A CA 1
ATOM 740 C C . ARG A 1 99 ? -12.788 5.105 10.838 1.00 85.94 99 ARG A C 1
ATOM 742 O O . ARG A 1 99 ? -13.548 4.790 11.745 1.00 85.94 99 ARG A O 1
ATOM 749 N N . ILE A 1 100 ? -11.493 5.362 11.035 1.00 84.75 100 ILE A N 1
ATOM 750 C CA . ILE A 1 100 ? -10.834 5.270 12.350 1.00 84.75 100 ILE A CA 1
ATOM 751 C C . ILE A 1 100 ? -11.277 6.393 13.293 1.00 84.75 100 ILE A C 1
ATOM 753 O O . ILE A 1 100 ? -11.303 6.185 14.505 1.00 84.75 100 ILE A O 1
ATOM 757 N N . GLU A 1 101 ? -11.602 7.573 12.762 1.00 75.75 101 GLU A N 1
ATOM 758 C CA . GLU A 1 101 ? -11.980 8.736 13.577 1.00 75.75 101 GLU A CA 1
ATOM 759 C C . GLU A 1 101 ? -13.315 8.528 14.314 1.00 75.75 101 GLU A C 1
ATOM 761 O O . GLU A 1 101 ? -13.449 8.997 15.443 1.00 75.75 101 GLU A O 1
ATOM 766 N N . ASP A 1 102 ? -14.219 7.726 13.737 1.00 73.69 102 ASP A N 1
ATOM 767 C CA . ASP A 1 102 ? -15.568 7.444 14.254 1.00 73.69 102 ASP A CA 1
ATOM 768 C C . ASP A 1 102 ? -15.785 5.959 14.639 1.00 73.69 102 ASP A C 1
ATOM 770 O O . ASP A 1 102 ? -16.921 5.495 14.782 1.00 73.69 102 ASP A O 1
ATOM 774 N N . ALA A 1 103 ? -14.716 5.161 14.759 1.00 71.69 103 ALA A N 1
ATOM 775 C CA . ALA A 1 103 ? -14.836 3.716 14.972 1.00 71.69 103 ALA A CA 1
ATOM 776 C C . ALA A 1 103 ? -15.258 3.347 16.406 1.00 71.69 103 ALA A C 1
ATOM 778 O O . ALA A 1 103 ? -14.601 3.720 17.375 1.00 71.69 103 ALA A O 1
ATOM 779 N N . ASN A 1 104 ? -16.300 2.516 16.521 1.00 74.88 104 ASN A N 1
ATOM 780 C CA . ASN A 1 104 ? -16.568 1.695 17.705 1.00 74.88 104 ASN A CA 1
ATOM 781 C C . ASN A 1 104 ? -15.787 0.364 17.628 1.00 74.88 104 ASN A C 1
ATOM 783 O O . ASN A 1 104 ? -15.178 0.065 16.599 1.00 74.88 104 ASN A O 1
ATOM 787 N N . SER A 1 105 ? -15.806 -0.441 18.699 1.00 71.19 105 SER A N 1
ATOM 788 C CA . SER A 1 105 ? -15.037 -1.700 18.785 1.00 71.19 105 SER A CA 1
ATOM 789 C C . SER A 1 105 ? -15.238 -2.631 17.577 1.00 71.19 105 SER A C 1
ATOM 791 O O . SER A 1 105 ? -14.255 -3.086 16.999 1.00 71.19 105 SER A O 1
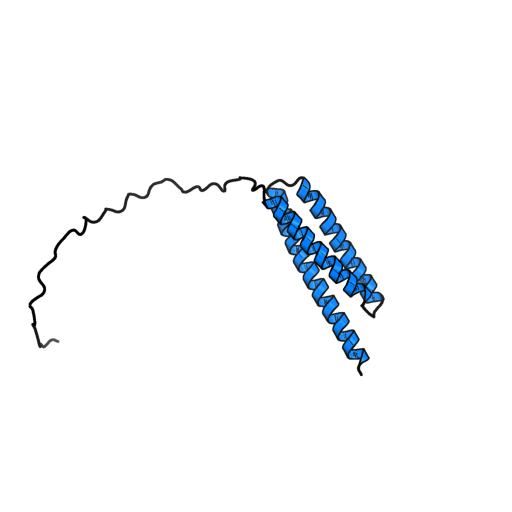ATOM 793 N N . ASP A 1 106 ? -16.482 -2.868 17.148 1.00 72.00 106 ASP A N 1
ATOM 794 C CA . ASP A 1 106 ? -16.783 -3.778 16.028 1.00 72.00 106 ASP A CA 1
ATOM 795 C C . ASP A 1 106 ? -16.271 -3.237 14.680 1.00 72.00 106 ASP A C 1
ATOM 797 O O . ASP A 1 106 ? -15.737 -3.978 13.854 1.00 72.00 106 ASP A O 1
ATOM 801 N N . ASN A 1 107 ? -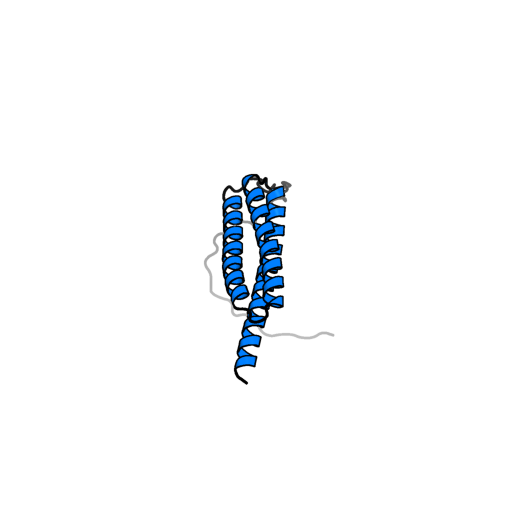16.388 -1.924 14.453 1.00 81.56 107 ASN A N 1
ATOM 802 C CA . ASN A 1 107 ? -15.849 -1.270 13.257 1.00 81.56 107 ASN A CA 1
ATOM 803 C C . ASN A 1 107 ? -14.311 -1.317 13.248 1.00 81.56 107 ASN A C 1
ATOM 805 O O . ASN A 1 107 ? -13.687 -1.382 12.189 1.00 81.56 107 ASN A O 1
ATOM 809 N N . LEU A 1 108 ? -13.687 -1.319 14.426 1.00 85.56 108 LEU A N 1
ATOM 810 C CA . LEU A 1 108 ? -12.239 -1.327 14.557 1.00 85.56 108 LEU A CA 1
ATOM 811 C C . LEU A 1 108 ? -11.627 -2.685 14.174 1.00 85.56 108 LEU A C 1
ATOM 813 O O . LEU A 1 108 ? -10.585 -2.705 13.517 1.00 85.56 108 LEU A O 1
ATOM 817 N N . ASP A 1 109 ? -12.297 -3.799 14.471 1.00 87.00 109 ASP A N 1
ATOM 818 C CA . ASP A 1 109 ? -11.883 -5.134 14.012 1.00 87.00 109 ASP A CA 1
ATOM 819 C C . ASP A 1 109 ? -11.949 -5.267 12.482 1.00 87.00 109 ASP A C 1
ATOM 821 O O . ASP A 1 109 ? -11.048 -5.835 11.850 1.00 87.00 109 ASP A O 1
ATOM 825 N N . GLU A 1 110 ? -12.982 -4.695 11.856 1.00 90.06 110 GLU A N 1
ATOM 826 C CA . GLU A 1 110 ? -13.094 -4.650 10.395 1.00 90.06 110 GLU A CA 1
ATOM 827 C C . GLU A 1 110 ? -11.982 -3.787 9.781 1.00 90.06 110 GLU A C 1
ATOM 829 O O . GLU A 1 110 ? -11.325 -4.204 8.822 1.00 90.06 110 GLU A O 1
ATOM 834 N N . VAL A 1 111 ? -11.725 -2.608 10.360 1.00 91.19 111 VAL A N 1
ATOM 835 C CA . VAL A 1 111 ? -10.630 -1.718 9.950 1.00 91.19 111 VAL A CA 1
ATOM 836 C C . VAL A 1 111 ? -9.287 -2.436 10.053 1.00 91.19 111 VAL A C 1
ATOM 838 O O . VAL A 1 111 ? -8.499 -2.382 9.110 1.00 91.19 111 VAL A O 1
ATOM 841 N N . MET A 1 112 ? -9.034 -3.149 11.151 1.00 92.06 112 MET A N 1
ATOM 842 C CA . MET A 1 112 ? -7.802 -3.914 11.346 1.00 92.06 112 MET A CA 1
ATOM 843 C C . MET A 1 112 ? -7.662 -5.048 10.334 1.00 92.06 112 MET A C 1
ATOM 845 O O . MET A 1 112 ? -6.598 -5.209 9.736 1.00 92.06 112 MET A O 1
ATOM 849 N N . SER A 1 113 ? -8.738 -5.794 10.085 1.00 93.62 113 SER A N 1
ATOM 850 C CA . SER A 1 113 ? -8.752 -6.864 9.084 1.00 93.62 113 SER A CA 1
ATOM 851 C C . SER A 1 113 ? -8.459 -6.316 7.686 1.00 93.62 113 SER A C 1
ATOM 853 O O . SER A 1 113 ? -7.657 -6.877 6.937 1.00 93.62 113 SER A O 1
ATOM 855 N N . ARG A 1 114 ? -9.064 -5.177 7.328 1.00 94.56 114 ARG A N 1
ATOM 856 C CA . ARG A 1 114 ? -8.818 -4.531 6.036 1.00 94.56 114 ARG A CA 1
ATOM 857 C C . ARG A 1 114 ? -7.398 -3.984 5.935 1.00 94.56 114 ARG A C 1
ATOM 859 O O . ARG A 1 114 ? -6.780 -4.122 4.883 1.00 94.56 114 ARG A O 1
ATOM 866 N N . LEU A 1 115 ? -6.869 -3.421 7.018 1.00 95.00 115 LEU A N 1
ATOM 867 C CA . LEU A 1 115 ? -5.503 -2.917 7.071 1.00 95.00 115 LEU A CA 1
ATOM 868 C C . LEU A 1 115 ? -4.476 -4.039 6.871 1.00 95.00 115 LEU A C 1
ATOM 870 O O . LEU A 1 115 ? -3.549 -3.860 6.093 1.00 95.00 115 LEU A O 1
ATOM 874 N N . GLN A 1 116 ? -4.673 -5.212 7.479 1.00 95.75 116 GLN A N 1
ATOM 875 C CA . GLN A 1 116 ? -3.802 -6.382 7.273 1.00 95.75 116 GLN A CA 1
ATOM 876 C C . GLN A 1 116 ? -3.802 -6.872 5.816 1.00 95.75 116 GLN A C 1
ATOM 878 O O . GLN A 1 116 ? -2.758 -7.236 5.267 1.00 95.75 116 GLN A O 1
ATOM 883 N N . LEU A 1 117 ? -4.971 -6.865 5.166 1.00 96.31 117 LEU A N 1
ATOM 884 C CA . LEU A 1 117 ? -5.078 -7.204 3.746 1.00 96.31 117 LEU A CA 1
ATOM 885 C C . LEU A 1 117 ? -4.341 -6.188 2.867 1.00 96.31 117 LEU A C 1
ATOM 887 O O . LEU A 1 117 ? -3.656 -6.581 1.919 1.00 96.31 117 LEU A O 1
ATOM 891 N N . LEU A 1 118 ? -4.464 -4.896 3.180 1.00 96.00 118 LEU A N 1
ATOM 892 C CA . LEU A 1 118 ? -3.736 -3.842 2.478 1.00 96.00 118 LEU A CA 1
ATOM 893 C C . LEU A 1 118 ? -2.230 -3.964 2.679 1.00 96.00 118 LEU A C 1
ATOM 895 O O . LEU A 1 118 ? -1.504 -3.871 1.699 1.00 96.00 118 LEU A O 1
ATOM 899 N N . ASP A 1 119 ? -1.770 -4.233 3.896 1.00 96.00 119 ASP A N 1
ATOM 900 C CA . ASP A 1 119 ? -0.352 -4.420 4.210 1.00 96.00 119 ASP A CA 1
ATOM 901 C C . ASP A 1 119 ? 0.257 -5.550 3.365 1.00 96.00 119 ASP A C 1
ATOM 903 O O . ASP A 1 119 ? 1.219 -5.352 2.625 1.00 96.00 119 ASP A O 1
ATOM 907 N N . THR A 1 120 ? -0.432 -6.695 3.311 1.00 97.00 120 THR A N 1
ATOM 908 C CA . THR A 1 120 ? -0.043 -7.820 2.445 1.00 97.00 120 THR A CA 1
ATOM 909 C C . THR A 1 120 ? 0.008 -7.415 0.967 1.00 97.00 120 THR A C 1
ATOM 911 O O . THR A 1 120 ? 0.915 -7.801 0.226 1.00 97.00 120 THR A O 1
ATOM 914 N N . ARG A 1 121 ? -0.972 -6.637 0.496 1.00 97.19 121 ARG A N 1
ATOM 915 C CA . ARG A 1 121 ? -1.023 -6.168 -0.897 1.00 97.19 121 ARG A CA 1
ATOM 916 C C . ARG A 1 121 ? 0.116 -5.185 -1.200 1.00 97.19 121 ARG A C 1
ATOM 918 O O . ARG A 1 121 ? 0.708 -5.267 -2.277 1.00 97.19 121 ARG A O 1
ATOM 925 N N . ILE A 1 122 ? 0.455 -4.309 -0.256 1.00 97.62 122 ILE A N 1
ATOM 926 C CA . ILE A 1 122 ? 1.571 -3.357 -0.332 1.00 97.62 122 ILE A CA 1
ATOM 927 C C . ILE A 1 122 ? 2.911 -4.100 -0.397 1.00 97.62 122 ILE A C 1
ATOM 929 O O . ILE A 1 122 ? 3.758 -3.737 -1.219 1.00 97.62 122 ILE A O 1
ATOM 933 N N . ASP A 1 123 ? 3.090 -5.150 0.405 1.00 97.56 123 ASP A N 1
ATOM 934 C CA . ASP A 1 123 ? 4.276 -6.012 0.387 1.00 97.56 123 ASP A CA 1
ATOM 935 C C . ASP A 1 123 ? 4.427 -6.741 -0.950 1.00 97.56 123 ASP A C 1
ATOM 937 O O . ASP A 1 123 ? 5.477 -6.678 -1.593 1.00 97.56 123 ASP A O 1
ATOM 941 N N . LEU A 1 124 ? 3.350 -7.356 -1.445 1.00 97.44 124 LEU A N 1
ATOM 942 C CA . LEU A 1 124 ? 3.361 -8.018 -2.751 1.00 97.44 124 LEU A CA 1
ATOM 943 C C . LEU A 1 124 ? 3.678 -7.040 -3.886 1.00 97.44 124 LEU A C 1
ATOM 945 O O . LEU A 1 124 ? 4.408 -7.387 -4.821 1.00 97.44 124 LEU A O 1
ATOM 949 N N . MET A 1 125 ? 3.138 -5.821 -3.829 1.00 97.06 125 MET A N 1
ATOM 950 C CA . MET A 1 125 ? 3.471 -4.778 -4.794 1.00 97.06 125 MET A CA 1
ATOM 951 C C . MET A 1 125 ? 4.956 -4.404 -4.692 1.00 97.06 125 MET A C 1
ATOM 953 O O . MET A 1 125 ? 5.636 -4.353 -5.719 1.00 97.06 125 MET A O 1
ATOM 957 N N . HIS A 1 126 ? 5.480 -4.208 -3.479 1.00 96.31 126 HIS A N 1
ATOM 958 C CA . HIS A 1 126 ? 6.892 -3.908 -3.242 1.00 96.31 126 HIS A CA 1
ATOM 959 C C . HIS A 1 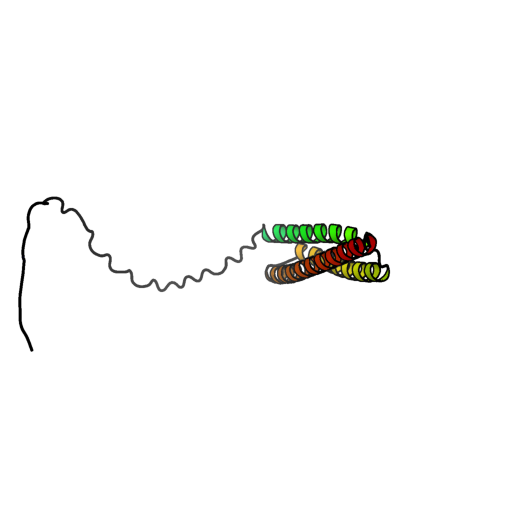126 ? 7.814 -4.976 -3.847 1.00 96.31 126 HIS A C 1
ATOM 961 O O . HIS A 1 126 ? 8.732 -4.651 -4.606 1.00 96.31 126 HIS A O 1
ATOM 967 N N . ASP A 1 127 ? 7.534 -6.252 -3.588 1.00 96.44 127 ASP A N 1
ATOM 968 C CA . ASP A 1 127 ? 8.320 -7.375 -4.100 1.00 96.44 127 ASP A CA 1
ATOM 969 C C . ASP A 1 127 ? 8.299 -7.446 -5.629 1.00 96.44 127 ASP A C 1
ATOM 971 O O . ASP A 1 127 ? 9.337 -7.645 -6.273 1.00 96.44 127 ASP A O 1
ATOM 975 N N . ARG A 1 128 ? 7.129 -7.225 -6.241 1.00 94.38 128 ARG A N 1
ATOM 976 C CA . ARG A 1 128 ? 6.987 -7.177 -7.705 1.00 94.38 128 ARG A CA 1
ATOM 977 C C . ARG A 1 128 ? 7.787 -6.030 -8.311 1.00 94.38 128 ARG A C 1
ATOM 979 O O . ARG A 1 128 ? 8.472 -6.246 -9.315 1.00 94.38 128 ARG A O 1
ATOM 986 N N . LEU A 1 129 ? 7.721 -4.841 -7.710 1.00 94.19 129 LEU A N 1
ATOM 987 C CA . LEU A 1 129 ? 8.479 -3.667 -8.143 1.00 94.19 129 LEU A CA 1
ATOM 988 C C . LEU A 1 129 ? 9.979 -3.933 -8.037 1.00 94.19 129 LEU A C 1
ATOM 990 O O . LEU A 1 129 ? 10.701 -3.776 -9.019 1.00 94.19 129 LEU A O 1
ATOM 994 N N . ARG A 1 130 ? 10.437 -4.449 -6.894 1.00 93.81 130 ARG A N 1
ATOM 995 C CA . ARG A 1 130 ? 11.841 -4.803 -6.669 1.00 93.81 130 ARG A CA 1
ATOM 996 C C . ARG A 1 130 ? 12.345 -5.807 -7.702 1.00 93.81 130 ARG A C 1
ATOM 998 O O . ARG A 1 130 ? 13.407 -5.608 -8.291 1.00 93.81 130 ARG A O 1
ATOM 1005 N N . ALA A 1 131 ? 11.580 -6.867 -7.956 1.00 91.88 131 ALA A N 1
ATOM 1006 C CA . ALA A 1 131 ? 11.932 -7.876 -8.947 1.00 91.88 131 ALA A CA 1
ATOM 1007 C C . ALA A 1 131 ? 11.983 -7.298 -10.372 1.00 91.88 131 ALA A C 1
ATOM 1009 O O . ALA A 1 131 ? 12.858 -7.666 -11.158 1.00 91.88 131 ALA A O 1
ATOM 1010 N N . ALA A 1 132 ? 11.068 -6.388 -10.719 1.00 89.12 132 ALA A N 1
ATOM 1011 C CA . ALA A 1 132 ? 11.059 -5.722 -12.018 1.00 89.12 132 ALA A CA 1
ATOM 1012 C C . ALA A 1 132 ? 12.276 -4.802 -12.206 1.00 89.12 132 ALA A C 1
ATOM 1014 O O . ALA A 1 132 ? 12.931 -4.877 -13.248 1.00 89.12 132 ALA A O 1
ATOM 1015 N N . THR A 1 133 ? 12.632 -4.012 -11.191 1.00 86.44 133 THR A N 1
ATOM 1016 C CA . THR A 1 133 ? 13.821 -3.150 -11.214 1.00 86.44 133 THR A CA 1
ATOM 1017 C C . THR A 1 133 ? 15.104 -3.974 -11.346 1.00 86.44 133 THR A C 1
ATOM 1019 O O . THR A 1 133 ? 15.928 -3.694 -12.215 1.00 86.44 133 THR A O 1
ATOM 1022 N N . LEU A 1 134 ? 15.258 -5.049 -10.561 1.00 86.75 134 LEU A N 1
ATOM 1023 C CA . LEU A 1 134 ? 16.441 -5.918 -10.627 1.00 86.75 134 LEU A CA 1
ATOM 1024 C C . LEU A 1 134 ? 16.615 -6.566 -12.007 1.00 86.75 134 LEU A C 1
ATOM 1026 O O . LEU A 1 134 ? 17.713 -6.527 -12.565 1.00 86.75 134 LEU A O 1
ATOM 1030 N N . ARG A 1 135 ? 15.535 -7.103 -12.593 1.00 78.62 135 ARG A N 1
ATOM 1031 C CA . ARG A 1 135 ? 15.575 -7.676 -13.949 1.00 78.62 135 ARG A CA 1
ATOM 1032 C C . ARG A 1 135 ? 15.996 -6.642 -14.990 1.00 78.62 135 ARG A C 1
ATOM 1034 O O . ARG A 1 135 ? 16.827 -6.953 -15.835 1.00 78.62 135 ARG A O 1
ATOM 1041 N N . SER A 1 136 ? 15.488 -5.413 -14.899 1.00 70.38 136 SER A N 1
ATOM 1042 C CA . SER A 1 136 ? 15.904 -4.332 -15.800 1.00 70.38 136 SER A CA 1
ATOM 1043 C C . SER A 1 136 ? 17.404 -4.058 -15.720 1.00 70.38 136 SER A C 1
ATOM 1045 O O . SER A 1 136 ? 18.057 -3.894 -16.745 1.00 70.38 136 SER A O 1
ATOM 1047 N N . THR A 1 137 ? 17.960 -3.997 -14.508 1.00 69.25 137 THR A N 1
ATOM 1048 C CA . THR A 1 137 ? 19.392 -3.712 -14.327 1.00 69.25 137 THR A CA 1
ATOM 1049 C C . THR A 1 137 ? 20.301 -4.856 -14.767 1.00 69.25 137 THR A C 1
ATOM 1051 O O . THR A 1 137 ? 21.464 -4.611 -15.075 1.00 69.25 137 THR A O 1
ATOM 1054 N N . ALA A 1 138 ? 19.795 -6.093 -14.790 1.00 68.31 138 ALA A N 1
ATOM 1055 C CA . ALA A 1 138 ? 20.541 -7.251 -15.270 1.00 68.31 138 ALA A CA 1
ATOM 1056 C C . ALA A 1 138 ? 20.634 -7.255 -16.803 1.00 68.31 138 ALA A C 1
ATOM 1058 O O . ALA A 1 138 ? 21.724 -7.415 -17.336 1.00 68.31 138 ALA A O 1
ATOM 1059 N N . VAL A 1 139 ? 19.521 -6.982 -17.496 1.00 65.12 139 VAL A N 1
ATOM 1060 C CA . VAL A 1 139 ? 19.481 -6.917 -18.970 1.00 65.12 139 VAL A CA 1
ATOM 1061 C C . VAL A 1 139 ? 20.340 -5.773 -19.519 1.00 65.12 139 VAL A C 1
ATOM 1063 O O . VAL A 1 139 ? 20.925 -5.906 -20.581 1.00 65.12 139 VAL A O 1
ATOM 1066 N N . ALA A 1 140 ? 20.470 -4.656 -18.797 1.00 60.97 140 ALA A N 1
ATOM 1067 C CA . ALA A 1 140 ? 21.301 -3.529 -19.231 1.00 60.97 140 ALA A CA 1
ATOM 1068 C C . ALA A 1 140 ? 22.827 -3.769 -19.133 1.00 60.97 140 ALA A C 1
ATOM 1070 O O . ALA A 1 140 ? 23.594 -2.890 -19.520 1.00 60.97 140 ALA A O 1
ATOM 1071 N N . LYS A 1 141 ? 23.277 -4.895 -18.557 1.00 56.38 141 LYS A N 1
ATOM 1072 C CA . LYS A 1 141 ? 24.702 -5.225 -18.359 1.00 56.38 141 LYS A CA 1
ATOM 1073 C C . LYS A 1 141 ? 25.250 -6.264 -19.349 1.00 56.38 141 LYS A C 1
ATOM 1075 O O . LYS A 1 141 ? 26.450 -6.529 -19.290 1.00 56.38 141 LYS A O 1
ATOM 1080 N N . GLU A 1 142 ? 24.403 -6.846 -20.196 1.00 48.47 142 GLU A N 1
ATOM 1081 C CA . GLU A 1 142 ? 24.787 -7.736 -21.308 1.00 48.47 142 GLU A CA 1
ATOM 1082 C C . GLU A 1 142 ? 24.945 -6.946 -22.612 1.00 48.47 142 GLU A C 1
ATOM 1084 O O . GLU A 1 142 ? 25.883 -7.275 -23.374 1.00 48.47 142 GLU A O 1
#

Secondary structure (DSSP, 8-state):
---------------------PPPPPPPPP---------------TTHHHHHHHHHHHHHHHHHHHHHHHHT-S-HHHHHHHHHHHHHHHHHHHHHHHHHHT--HHHHHHHHHHHHHHHHHHHHHHHHHHHHHHHHHHHTT-

pLDDT: mean 76.66, std 20.49, range [36.44, 97.62]